Protein AF-A0A0K9YKP1-F1 (afdb_monomer_lite)

Organism: NCBI:txid54915

Radius of gyration: 30.16 Å; chains: 1; bounding box: 46×49×84 Å

Foldseek 3Di:
DPPVVVVVVVVVVVVVVVVVVVVPPPDPPPPPPPPPQADAPPDPADPQWDWAAPDPFKIWIWHDPDPFKIKIWIWGQDPVVRHIDTPDIDIGGDPPPPPDD

Sequence (101 aa):
MKWKEKIQTVLLAGILLCLFFIANKPAASLNAPPINMPSFPTIPVSSNSSVTQIDKNRFAIVEKRDDVETRVVILEYDESTKQVTEVNKTSFNFDLNFITK

Structure (mmCIF, N/CA/C/O backbone):
data_AF-A0A0K9YKP1-F1
#
_entry.id   AF-A0A0K9YKP1-F1
#
loop_
_atom_site.group_PDB
_atom_site.id
_atom_site.type_symbol
_atom_site.label_atom_id
_atom_site.label_alt_id
_atom_site.label_comp_id
_atom_site.label_asym_id
_atom_site.label_entity_id
_atom_site.label_seq_id
_atom_site.pdbx_PDB_ins_code
_atom_site.Cartn_x
_a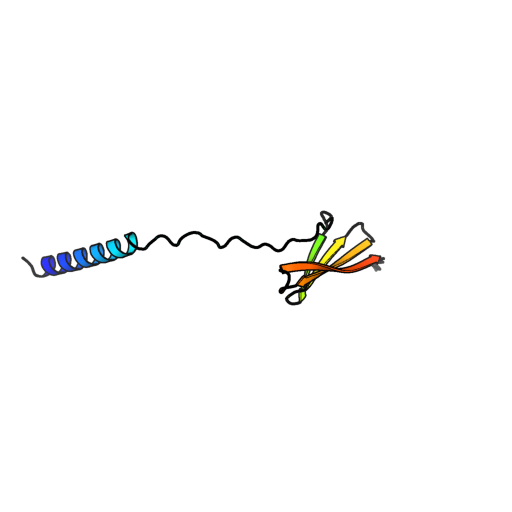tom_site.Cartn_y
_atom_site.Cartn_z
_atom_site.occupancy
_atom_site.B_iso_or_equiv
_atom_site.auth_seq_id
_atom_site.auth_comp_id
_atom_site.auth_asym_id
_atom_site.auth_atom_id
_atom_site.pdbx_PDB_model_num
ATOM 1 N N . MET A 1 1 ? -25.921 7.799 64.560 1.00 55.84 1 MET A N 1
ATOM 2 C CA . MET A 1 1 ? -25.186 8.063 63.305 1.00 55.84 1 MET A CA 1
ATOM 3 C C . MET A 1 1 ? -25.929 9.148 62.550 1.00 55.84 1 MET A C 1
ATOM 5 O O . MET A 1 1 ? -27.107 8.967 62.245 1.00 55.84 1 MET A O 1
ATOM 9 N N . LYS A 1 2 ? -25.312 10.319 62.384 1.00 66.19 2 LYS A N 1
ATOM 10 C CA . LYS A 1 2 ? -25.962 11.492 61.780 1.00 66.19 2 LYS A CA 1
ATOM 11 C C . LYS A 1 2 ? -26.234 11.173 60.308 1.00 66.19 2 LYS A C 1
ATOM 13 O O . LYS A 1 2 ? -25.386 10.591 59.646 1.00 66.19 2 LYS A O 1
ATOM 18 N N . TRP A 1 3 ? -27.401 11.540 59.781 1.00 66.62 3 TRP A N 1
ATOM 19 C CA . TRP A 1 3 ? -27.819 11.246 58.395 1.00 66.62 3 TRP A CA 1
ATOM 20 C C . TRP A 1 3 ? -26.731 11.533 57.340 1.00 66.62 3 TRP A C 1
ATOM 22 O O . TRP A 1 3 ? -26.558 10.772 56.392 1.00 66.62 3 TRP A O 1
ATOM 32 N N . LYS A 1 4 ? -25.939 12.588 57.567 1.00 69.75 4 LYS A N 1
ATOM 33 C CA . LYS A 1 4 ? -24.783 12.971 56.746 1.00 69.75 4 LYS A CA 1
ATOM 34 C C . LYS A 1 4 ? -23.678 11.905 56.691 1.00 69.75 4 LYS A C 1
ATOM 36 O O . LYS A 1 4 ? -23.150 11.651 55.618 1.00 69.75 4 LYS A O 1
ATOM 41 N N . GLU A 1 5 ? -23.376 11.244 57.808 1.00 73.62 5 GLU A N 1
ATOM 42 C CA . GLU A 1 5 ? -22.369 10.171 57.882 1.00 73.62 5 GLU A CA 1
ATOM 43 C C . GLU A 1 5 ? -22.814 8.960 57.058 1.00 73.62 5 GLU A C 1
ATOM 45 O O . GLU A 1 5 ? -22.025 8.390 56.316 1.00 73.62 5 GLU A O 1
ATOM 50 N N . LYS A 1 6 ? -24.108 8.619 57.114 1.00 73.75 6 LYS A N 1
ATOM 51 C CA . LYS A 1 6 ? -24.675 7.481 56.378 1.00 73.75 6 LYS A CA 1
ATOM 52 C C . LYS A 1 6 ? -24.600 7.690 54.860 1.00 73.75 6 LYS A C 1
ATOM 54 O O . LYS A 1 6 ? -24.242 6.769 54.133 1.00 73.75 6 LYS A O 1
ATOM 59 N N . ILE A 1 7 ? -24.885 8.909 54.395 1.00 79.69 7 ILE A N 1
ATOM 60 C CA . ILE A 1 7 ? -24.776 9.287 52.976 1.00 79.69 7 ILE A CA 1
ATOM 61 C C . ILE A 1 7 ? -23.312 9.263 52.526 1.00 79.69 7 ILE A C 1
ATOM 63 O O . ILE A 1 7 ? -23.004 8.709 51.473 1.00 79.69 7 ILE A O 1
ATOM 67 N N . GLN A 1 8 ? -22.403 9.804 53.341 1.00 81.81 8 GLN A N 1
ATOM 68 C CA . GLN A 1 8 ? -20.974 9.826 53.035 1.00 81.81 8 GLN A CA 1
ATOM 69 C C . GLN A 1 8 ? -20.395 8.409 52.914 1.00 81.81 8 GLN A C 1
ATOM 71 O O . GLN A 1 8 ? -19.637 8.141 51.985 1.00 81.81 8 GLN A O 1
ATOM 76 N N . THR A 1 9 ? -20.793 7.481 53.789 1.00 84.50 9 THR A N 1
ATOM 77 C CA . THR A 1 9 ? -20.358 6.078 53.715 1.00 84.50 9 THR A CA 1
ATOM 78 C C . THR A 1 9 ? -20.872 5.372 52.459 1.00 84.50 9 THR A C 1
ATOM 80 O O . THR A 1 9 ? -20.107 4.657 51.816 1.00 84.50 9 THR A O 1
ATOM 83 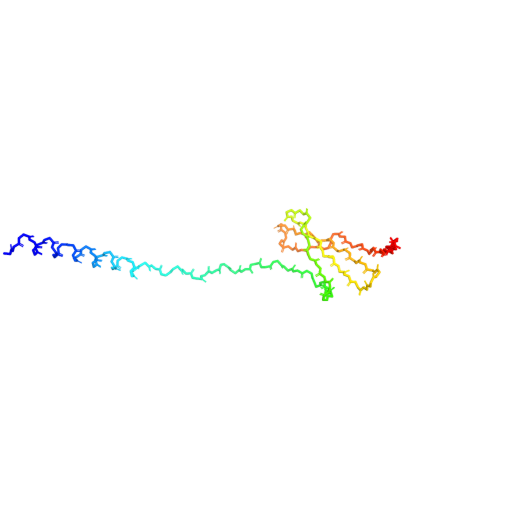N N . VAL A 1 10 ? -22.135 5.586 52.072 1.00 88.31 10 VAL A N 1
ATOM 84 C CA . VAL A 1 10 ? -22.711 4.979 50.855 1.00 88.31 10 VAL A CA 1
ATOM 85 C C . VAL A 1 10 ? -22.020 5.503 49.596 1.00 88.31 10 VAL A C 1
ATOM 87 O O . VAL A 1 10 ? -21.708 4.729 48.693 1.00 88.31 10 VAL A O 1
ATOM 90 N N . LEU A 1 11 ? -21.729 6.803 49.551 1.00 90.31 11 LEU A N 1
ATOM 91 C CA . LEU A 1 11 ? -21.058 7.432 48.416 1.00 90.31 11 LEU A CA 1
ATOM 92 C C . LEU A 1 11 ? -19.604 6.948 48.296 1.00 90.31 11 LEU A C 1
ATOM 94 O O . LEU A 1 11 ? -19.158 6.593 47.206 1.00 90.31 11 LEU A O 1
ATOM 98 N N . LEU A 1 12 ? -18.897 6.834 49.425 1.00 89.00 12 LEU A N 1
ATOM 99 C CA . LEU A 1 12 ? -17.538 6.292 49.473 1.00 89.00 12 LEU A CA 1
ATOM 100 C C . LEU A 1 12 ? -17.492 4.820 49.026 1.00 89.00 12 LEU A C 1
ATOM 102 O O . LEU A 1 12 ? -16.620 4.445 48.245 1.00 89.00 12 LEU A O 1
ATOM 106 N N . ALA A 1 13 ? -18.456 4.002 49.462 1.00 90.00 13 ALA A N 1
ATOM 107 C CA . ALA A 1 13 ? -18.575 2.609 49.035 1.00 90.00 13 ALA A CA 1
ATOM 108 C C . ALA A 1 13 ? -18.870 2.488 47.529 1.00 90.00 13 ALA A C 1
ATOM 110 O O . ALA A 1 13 ? -18.286 1.640 46.857 1.00 90.00 13 ALA A O 1
ATOM 111 N N . GLY A 1 14 ? -19.718 3.366 46.984 1.00 91.12 14 GLY A N 1
ATOM 112 C CA . GLY A 1 14 ? -20.011 3.417 45.549 1.00 91.12 14 GLY A CA 1
ATOM 113 C C . GLY A 1 14 ? -18.785 3.765 44.700 1.00 91.12 14 GLY A C 1
ATOM 114 O O . GLY A 1 14 ? -18.528 3.106 43.694 1.00 91.12 14 GLY A O 1
ATOM 115 N N . ILE A 1 15 ? -17.983 4.745 45.132 1.00 92.06 15 ILE A N 1
ATOM 116 C CA . ILE A 1 15 ? -16.727 5.105 44.453 1.00 92.06 15 ILE A CA 1
ATOM 117 C C . ILE A 1 15 ? -15.741 3.932 44.482 1.00 92.06 15 ILE A C 1
ATOM 119 O O . ILE A 1 15 ? -15.148 3.604 43.454 1.00 92.06 15 ILE A O 1
ATOM 123 N N . LEU A 1 16 ? -15.589 3.274 45.635 1.00 91.31 16 LEU A N 1
ATOM 124 C CA . LEU A 1 16 ? -14.686 2.133 45.790 1.00 91.31 16 LEU A CA 1
ATOM 125 C C . LEU A 1 16 ? -15.064 0.981 44.846 1.00 91.31 16 LEU A C 1
ATOM 127 O O . LEU A 1 16 ? -14.203 0.377 44.208 1.00 91.31 16 LEU A O 1
ATOM 131 N N . LEU A 1 17 ? -16.365 0.717 44.722 1.00 90.88 17 LEU A N 1
ATOM 132 C CA . LEU A 1 17 ? -16.908 -0.324 43.858 1.00 90.88 17 LEU A CA 1
ATOM 133 C C . LEU A 1 17 ? -16.675 0.007 42.374 1.00 90.88 17 LEU A C 1
ATOM 135 O O . LEU A 1 17 ? -16.217 -0.854 41.627 1.00 90.88 17 LEU A O 1
ATOM 139 N N . CYS A 1 18 ? -16.874 1.262 41.959 1.00 88.06 18 CYS A N 1
ATOM 140 C CA . CYS A 1 18 ? -16.528 1.716 40.607 1.00 88.06 18 CYS A CA 1
ATOM 141 C C . CYS A 1 18 ? -15.037 1.534 40.284 1.00 88.06 18 CYS A C 1
ATOM 143 O O . CYS A 1 18 ? -14.696 1.024 39.216 1.00 88.06 18 CYS A O 1
ATOM 145 N N . LEU A 1 19 ? -14.142 1.910 41.202 1.00 87.38 19 LEU A N 1
ATOM 146 C CA . LEU A 1 19 ? -12.697 1.761 41.003 1.00 87.38 19 LEU A CA 1
ATOM 147 C C . LEU A 1 19 ? -12.281 0.289 40.878 1.00 87.38 19 LEU A C 1
ATOM 149 O O . LEU A 1 19 ? -11.434 -0.039 40.048 1.00 87.38 19 LEU A O 1
ATOM 153 N N . PHE A 1 20 ? -12.920 -0.605 41.635 1.00 89.50 20 PHE A N 1
ATOM 154 C CA . PHE A 1 20 ? -12.678 -2.045 41.550 1.00 89.50 20 PHE A CA 1
ATOM 155 C C . PHE A 1 20 ? -13.023 -2.623 40.167 1.00 89.50 20 PHE A C 1
ATOM 157 O O . PHE A 1 20 ? -12.255 -3.413 39.617 1.00 89.50 20 PHE A O 1
ATOM 164 N N . PHE A 1 21 ? -14.136 -2.196 39.560 1.00 86.75 21 PHE A N 1
ATOM 165 C CA . PHE A 1 21 ? -14.512 -2.629 38.207 1.00 86.75 21 PHE A CA 1
ATOM 166 C C . PHE A 1 21 ? -13.571 -2.101 37.121 1.00 86.75 21 PHE A C 1
ATOM 168 O O . PHE A 1 21 ? -13.290 -2.816 36.160 1.00 86.75 21 PHE A O 1
ATOM 175 N N . ILE A 1 22 ? -13.060 -0.876 37.269 1.00 84.62 22 ILE A N 1
ATOM 176 C CA . ILE A 1 22 ? -12.083 -0.308 36.330 1.00 84.62 22 ILE A CA 1
ATOM 177 C C . ILE A 1 22 ? -10.753 -1.067 36.426 1.00 84.62 22 ILE A C 1
ATOM 179 O O . ILE A 1 22 ? -10.177 -1.404 35.394 1.00 84.62 22 ILE A O 1
ATOM 183 N N . ALA A 1 23 ? -10.300 -1.388 37.642 1.00 79.94 23 ALA A N 1
ATOM 184 C CA . ALA A 1 23 ? -9.061 -2.131 37.868 1.00 79.94 23 ALA A CA 1
ATOM 185 C C . ALA A 1 23 ? -9.124 -3.580 37.355 1.00 79.94 23 ALA A C 1
ATOM 187 O O . ALA A 1 23 ? -8.133 -4.092 36.844 1.00 79.94 23 ALA A O 1
ATOM 188 N N . ASN A 1 24 ? -10.292 -4.224 37.446 1.00 80.25 24 ASN A N 1
ATOM 189 C CA . ASN A 1 24 ? -10.506 -5.581 36.934 1.00 80.25 24 ASN A CA 1
ATOM 190 C C . ASN A 1 24 ? -10.861 -5.637 35.444 1.00 80.25 24 ASN A C 1
ATOM 192 O O . ASN A 1 24 ? -11.088 -6.729 34.915 1.00 80.25 24 ASN A O 1
ATOM 196 N N . LYS A 1 25 ? -10.922 -4.498 34.740 1.00 73.62 25 LYS A N 1
ATOM 197 C CA . LYS A 1 25 ? -11.068 -4.531 33.287 1.00 73.62 25 LYS A CA 1
ATOM 198 C C . LYS A 1 25 ? -9.805 -5.192 32.719 1.00 73.62 25 LYS A C 1
ATOM 200 O O . LYS A 1 25 ? -8.711 -4.683 32.963 1.00 73.62 25 LYS A O 1
ATOM 205 N N . PRO A 1 26 ? -9.925 -6.298 31.962 1.00 65.94 26 PRO A N 1
ATOM 206 C CA . PRO A 1 26 ? -8.765 -6.897 31.325 1.00 65.94 26 PRO A CA 1
ATOM 207 C C . PRO A 1 26 ? -8.106 -5.831 30.453 1.00 65.94 26 PRO A C 1
ATOM 209 O O . PRO A 1 26 ? -8.787 -5.155 29.671 1.00 65.94 26 PRO A O 1
ATOM 212 N N . ALA A 1 27 ? -6.796 -5.648 30.631 1.00 65.75 27 ALA A N 1
ATOM 213 C CA . ALA A 1 27 ? -6.005 -4.795 29.761 1.00 65.75 27 ALA A CA 1
ATOM 214 C C . ALA A 1 27 ? -6.323 -5.193 28.318 1.00 65.75 27 ALA A C 1
ATOM 216 O O . ALA A 1 27 ? -6.308 -6.382 27.989 1.00 65.75 27 ALA A O 1
ATOM 217 N N . ALA A 1 28 ? -6.679 -4.214 27.481 1.00 60.44 28 ALA A N 1
ATOM 218 C CA . ALA A 1 28 ? -6.866 -4.462 26.062 1.00 60.44 28 ALA A CA 1
ATOM 219 C C . ALA A 1 28 ? -5.601 -5.169 25.573 1.00 60.44 28 ALA A C 1
ATOM 221 O O . ALA A 1 28 ? -4.510 -4.608 25.683 1.00 60.44 28 ALA A O 1
ATOM 222 N N . SER A 1 29 ? -5.726 -6.428 25.142 1.00 57.06 29 SER A N 1
ATOM 223 C CA . SER A 1 29 ? -4.563 -7.162 24.673 1.00 57.06 29 SER A CA 1
ATOM 224 C C . SER A 1 29 ? -3.988 -6.361 23.518 1.00 57.06 29 SER A C 1
ATOM 226 O O . SER A 1 29 ? -4.657 -6.191 22.498 1.00 57.06 29 SER A O 1
ATOM 228 N N . LEU A 1 30 ? -2.754 -5.891 23.661 1.00 57.72 30 LEU A N 1
ATOM 229 C CA . LEU A 1 30 ? -1.982 -5.248 22.599 1.00 57.72 30 LEU A CA 1
ATOM 230 C C . LEU A 1 30 ? -1.520 -6.286 21.556 1.00 57.72 30 LEU A C 1
ATOM 232 O O . LEU A 1 30 ? -0.459 -6.161 20.957 1.00 57.72 30 LEU A O 1
ATOM 236 N N . ASN A 1 31 ? -2.334 -7.323 21.339 1.00 56.44 31 ASN A N 1
ATOM 237 C CA . ASN A 1 31 ? -2.242 -8.232 20.215 1.00 56.44 31 ASN A CA 1
ATOM 238 C C . ASN A 1 31 ? -2.744 -7.460 18.997 1.00 56.44 31 ASN A C 1
ATOM 240 O O . ASN A 1 31 ? -3.865 -7.663 18.527 1.00 56.44 31 ASN A O 1
ATOM 244 N N . ALA A 1 32 ? -1.925 -6.523 18.517 1.00 60.44 32 ALA A N 1
ATOM 245 C CA . ALA A 1 32 ? -2.056 -6.075 17.148 1.00 60.44 32 ALA A CA 1
ATOM 246 C C . ALA A 1 32 ? -1.998 -7.349 16.288 1.00 60.44 32 ALA A C 1
ATOM 248 O O . ALA A 1 32 ? -1.061 -8.139 16.460 1.00 60.44 32 ALA A O 1
ATOM 249 N N . PRO A 1 33 ? -3.001 -7.615 15.432 1.00 60.47 33 PRO A N 1
ATOM 250 C CA . PRO A 1 33 ? -2.894 -8.718 14.492 1.00 60.47 33 PRO A CA 1
ATOM 251 C C . PRO A 1 33 ? -1.564 -8.563 13.745 1.00 60.47 33 PRO A C 1
ATOM 253 O O . PRO A 1 33 ? -1.168 -7.421 13.480 1.00 60.47 33 PRO A O 1
ATOM 256 N N . PRO A 1 34 ? -0.848 -9.664 13.445 1.00 63.00 34 PRO A N 1
ATOM 257 C CA . PRO A 1 34 ? 0.384 -9.579 12.679 1.00 63.00 34 PRO A CA 1
ATOM 258 C C . PRO A 1 34 ? 0.087 -8.737 11.445 1.00 63.00 34 PRO A C 1
ATOM 260 O O . PRO A 1 34 ? -0.845 -9.037 10.693 1.00 63.00 34 PRO A O 1
ATOM 263 N N . ILE A 1 35 ? 0.811 -7.625 11.313 1.00 60.59 35 ILE A N 1
ATOM 264 C CA . ILE A 1 35 ? 0.678 -6.732 10.174 1.00 60.59 35 ILE A CA 1
ATOM 265 C C . ILE A 1 35 ? 1.102 -7.586 8.983 1.00 60.59 35 ILE A C 1
ATOM 267 O O . ILE A 1 35 ? 2.291 -7.799 8.760 1.00 60.59 35 ILE A O 1
ATOM 271 N N . ASN A 1 36 ? 0.129 -8.149 8.265 1.00 58.38 36 ASN A N 1
ATOM 272 C CA . ASN A 1 36 ? 0.347 -8.779 6.971 1.00 58.38 36 ASN A CA 1
ATOM 273 C C . ASN A 1 36 ? 0.642 -7.642 6.001 1.00 58.38 36 ASN A C 1
ATOM 275 O O . ASN A 1 36 ? -0.221 -7.206 5.242 1.00 58.38 36 ASN A O 1
ATOM 279 N N . MET A 1 37 ? 1.845 -7.092 6.126 1.00 59.41 37 MET A N 1
ATOM 280 C CA . MET A 1 37 ? 2.346 -6.098 5.210 1.00 59.41 37 MET A CA 1
ATOM 281 C C . MET A 1 37 ? 2.594 -6.843 3.900 1.00 59.41 37 MET A C 1
ATOM 283 O O . MET A 1 37 ? 3.330 -7.835 3.907 1.00 59.41 37 MET A O 1
ATOM 287 N N . PRO A 1 38 ? 1.922 -6.453 2.809 1.00 58.59 38 PRO A N 1
ATOM 288 C CA . PRO A 1 38 ? 2.091 -7.143 1.546 1.00 58.59 38 PRO A CA 1
ATOM 289 C C . PRO A 1 38 ? 3.554 -7.061 1.123 1.00 58.59 38 PRO A C 1
ATOM 291 O O . PRO A 1 38 ? 4.236 -6.067 1.386 1.00 58.59 38 PRO A O 1
ATOM 294 N N . SER A 1 39 ? 4.055 -8.125 0.501 1.00 65.44 39 SER A N 1
ATOM 295 C CA . SER A 1 39 ? 5.414 -8.134 -0.026 1.00 65.44 39 SER A CA 1
ATOM 296 C C . SER A 1 39 ? 5.515 -7.074 -1.120 1.00 65.44 39 SER A C 1
ATOM 298 O O . SER A 1 39 ? 4.902 -7.210 -2.181 1.00 65.44 39 SER A O 1
ATOM 300 N N . PHE A 1 40 ? 6.261 -6.005 -0.844 1.00 63.28 40 PHE A N 1
ATOM 301 C CA . PHE A 1 40 ? 6.560 -4.981 -1.834 1.00 63.28 40 PHE A CA 1
ATOM 302 C C . PHE A 1 40 ? 7.699 -5.465 -2.736 1.00 63.28 40 PHE A C 1
ATOM 304 O O . PHE A 1 40 ? 8.680 -6.017 -2.229 1.00 63.28 40 PHE A O 1
ATOM 311 N N . PRO A 1 41 ? 7.610 -5.255 -4.058 1.00 63.50 41 PRO A N 1
ATOM 312 C CA . PRO A 1 41 ? 8.737 -5.501 -4.940 1.00 63.50 41 PRO A CA 1
ATOM 313 C C . PRO A 1 41 ? 9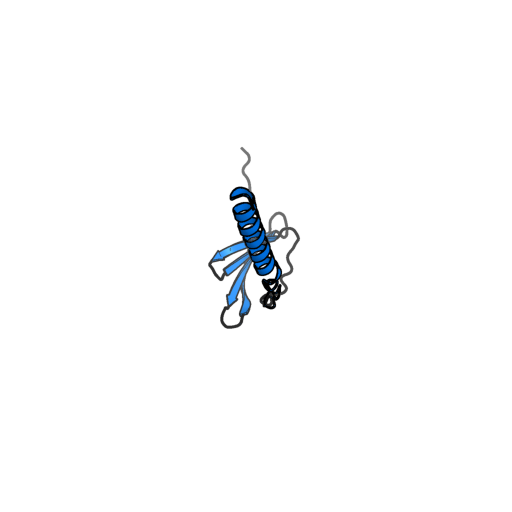.910 -4.602 -4.534 1.00 63.50 41 PRO A C 1
ATOM 315 O O . PRO A 1 41 ? 9.722 -3.437 -4.178 1.00 63.50 41 PRO A O 1
ATOM 318 N N . THR A 1 42 ? 11.130 -5.138 -4.598 1.00 62.84 42 THR A N 1
ATOM 319 C CA . THR A 1 42 ? 12.354 -4.354 -4.400 1.00 62.84 42 THR A CA 1
ATOM 320 C C . THR A 1 42 ? 12.498 -3.380 -5.560 1.00 62.84 42 THR A C 1
ATOM 322 O O . THR A 1 42 ? 13.064 -3.704 -6.603 1.00 62.84 42 THR A O 1
ATOM 325 N N . ILE A 1 43 ? 11.958 -2.179 -5.393 1.00 63.47 43 ILE A N 1
ATOM 326 C CA . ILE A 1 43 ? 12.145 -1.093 -6.345 1.00 63.47 43 ILE A CA 1
ATOM 327 C C . ILE A 1 43 ? 13.355 -0.308 -5.849 1.00 63.47 43 ILE A C 1
ATOM 329 O O . ILE A 1 43 ? 13.331 0.157 -4.710 1.00 63.47 43 ILE A O 1
ATOM 333 N N . PRO A 1 44 ? 14.429 -0.168 -6.646 1.00 58.53 44 PRO A N 1
ATOM 334 C CA . PRO A 1 44 ? 15.495 0.760 -6.309 1.00 58.53 44 PRO A CA 1
ATOM 335 C C . PRO A 1 44 ? 14.884 2.163 -6.330 1.00 58.53 44 PRO A C 1
ATOM 337 O O . PRO A 1 44 ? 14.607 2.701 -7.396 1.00 58.53 44 PRO A O 1
ATOM 340 N N . VAL A 1 45 ? 14.576 2.697 -5.151 1.00 58.59 45 VAL A N 1
ATOM 341 C CA . VAL A 1 45 ? 14.080 4.061 -4.968 1.00 58.59 45 VAL A CA 1
ATOM 342 C C . VAL A 1 45 ? 15.272 4.952 -4.654 1.00 58.59 45 VAL A C 1
ATOM 344 O O . VAL A 1 45 ? 15.901 4.800 -3.606 1.00 58.59 45 VAL A O 1
ATOM 347 N N . SER A 1 46 ? 15.603 5.874 -5.562 1.00 62.25 46 SER A N 1
ATOM 348 C CA . SER A 1 46 ? 16.527 6.965 -5.248 1.00 62.25 46 SER A CA 1
ATOM 349 C C . SER A 1 46 ? 15.956 7.856 -4.134 1.00 62.25 46 SER A C 1
ATOM 351 O O . SER A 1 46 ? 14.744 7.886 -3.886 1.00 62.25 46 SER A O 1
ATOM 353 N N . SER A 1 47 ? 16.820 8.629 -3.470 1.00 66.06 47 SER A N 1
ATOM 354 C CA . SER A 1 47 ? 16.430 9.593 -2.428 1.00 66.06 47 SER A CA 1
ATOM 355 C C . SER A 1 47 ? 15.460 10.680 -2.917 1.00 66.06 47 SER A C 1
ATOM 357 O O . SER A 1 47 ? 14.853 11.359 -2.096 1.00 66.06 47 SER A O 1
ATOM 359 N N . ASN A 1 48 ? 15.290 10.823 -4.238 1.00 70.56 48 ASN A N 1
ATOM 360 C CA . ASN A 1 48 ? 14.394 11.783 -4.884 1.00 70.56 48 ASN A CA 1
ATOM 361 C C . ASN A 1 48 ? 13.143 11.095 -5.455 1.00 70.56 48 ASN A C 1
ATOM 363 O O . ASN A 1 48 ? 12.669 11.435 -6.544 1.00 70.56 48 ASN A O 1
ATOM 367 N N . SER A 1 49 ? 12.635 10.091 -4.743 1.00 77.31 49 SER A N 1
ATOM 368 C CA . SER A 1 49 ? 11.401 9.399 -5.098 1.00 77.31 49 SER A CA 1
ATOM 369 C C . SER A 1 49 ? 10.207 9.935 -4.307 1.00 77.31 49 SER A C 1
ATOM 371 O O . SER A 1 49 ? 10.306 10.271 -3.129 1.00 77.31 49 SER A O 1
ATOM 373 N N . SER A 1 50 ? 9.060 10.028 -4.974 1.00 81.31 50 SER A N 1
ATOM 374 C CA . SER A 1 50 ? 7.772 10.387 -4.385 1.00 81.31 50 SER A CA 1
ATOM 375 C C . SER A 1 50 ? 6.745 9.316 -4.724 1.00 81.31 50 SER A C 1
ATOM 377 O O . SER A 1 50 ? 6.759 8.759 -5.822 1.00 81.31 50 SER A O 1
ATOM 379 N N . VAL A 1 51 ? 5.851 9.023 -3.782 1.00 83.44 51 VAL A N 1
ATOM 380 C CA . VAL A 1 51 ? 4.761 8.063 -3.970 1.00 83.44 51 VAL A CA 1
ATOM 381 C C . VAL A 1 51 ? 3.453 8.830 -4.038 1.00 83.44 51 VAL A C 1
ATOM 383 O O . VAL A 1 51 ? 3.141 9.616 -3.144 1.00 83.44 51 VAL A O 1
ATOM 386 N N . THR A 1 52 ? 2.676 8.597 -5.091 1.00 83.81 52 THR A N 1
ATOM 387 C CA . THR A 1 52 ? 1.348 9.189 -5.248 1.00 83.81 52 THR A CA 1
ATOM 388 C C . THR A 1 52 ? 0.305 8.107 -5.473 1.00 83.81 52 THR A C 1
ATOM 390 O O . THR A 1 52 ? 0.538 7.131 -6.190 1.00 83.81 52 THR A O 1
ATOM 393 N N . GLN A 1 53 ? -0.855 8.265 -4.848 1.00 83.38 53 GLN A N 1
ATOM 394 C CA . GLN A 1 53 ? -1.971 7.355 -5.048 1.00 83.38 53 GLN A CA 1
ATOM 395 C C . GLN A 1 53 ? -2.711 7.737 -6.334 1.00 83.38 53 GLN A C 1
ATOM 397 O O . GLN A 1 53 ? -3.079 8.896 -6.510 1.00 83.38 53 GLN A O 1
ATOM 402 N N . ILE A 1 54 ? -2.928 6.764 -7.221 1.00 85.06 54 ILE A N 1
ATOM 403 C CA . ILE A 1 54 ? -3.710 6.955 -8.453 1.00 85.06 54 ILE A CA 1
ATOM 404 C C . ILE A 1 54 ? -5.158 6.519 -8.215 1.00 85.06 54 ILE A C 1
ATOM 406 O O . ILE A 1 54 ? -6.087 7.209 -8.623 1.00 85.06 54 ILE A O 1
ATOM 410 N N . ASP A 1 55 ? -5.342 5.375 -7.552 1.00 84.25 55 ASP A N 1
ATOM 411 C CA . ASP A 1 55 ? -6.652 4.791 -7.254 1.00 84.25 55 ASP A CA 1
ATOM 412 C C . ASP A 1 55 ? -6.582 3.956 -5.958 1.00 84.25 55 ASP A C 1
ATOM 414 O O . ASP A 1 55 ? -5.533 3.875 -5.313 1.00 84.25 55 ASP A O 1
ATOM 418 N N . LYS A 1 56 ? -7.680 3.311 -5.553 1.00 80.56 56 LYS A N 1
ATOM 419 C CA . LYS A 1 56 ? -7.776 2.499 -4.328 1.00 80.56 56 LYS A CA 1
ATOM 420 C C . LYS A 1 56 ? -6.675 1.443 -4.210 1.00 80.56 56 LYS A C 1
ATOM 422 O O . LYS A 1 56 ? -6.091 1.314 -3.140 1.00 80.56 56 LYS A O 1
ATOM 427 N N . ASN A 1 57 ? -6.350 0.766 -5.312 1.00 86.19 57 ASN A N 1
ATOM 428 C CA . ASN A 1 57 ? -5.370 -0.326 -5.335 1.00 86.19 57 ASN A CA 1
ATOM 429 C C . ASN A 1 57 ? -4.166 -0.013 -6.228 1.00 86.19 57 ASN A C 1
ATOM 431 O O . ASN A 1 57 ? -3.381 -0.906 -6.525 1.00 86.19 57 ASN A O 1
ATOM 435 N N . ARG A 1 58 ? -4.008 1.238 -6.678 1.00 85.25 58 ARG A N 1
ATOM 436 C CA . ARG A 1 58 ? -2.935 1.632 -7.599 1.00 85.25 58 ARG A CA 1
ATOM 437 C C . ARG A 1 58 ? -2.187 2.850 -7.097 1.00 85.25 58 ARG A C 1
ATOM 439 O O . ARG A 1 58 ? -2.786 3.869 -6.752 1.00 85.25 58 ARG A O 1
ATOM 446 N N . PHE A 1 59 ? -0.867 2.768 -7.124 1.00 87.56 59 PHE A N 1
ATOM 447 C CA . 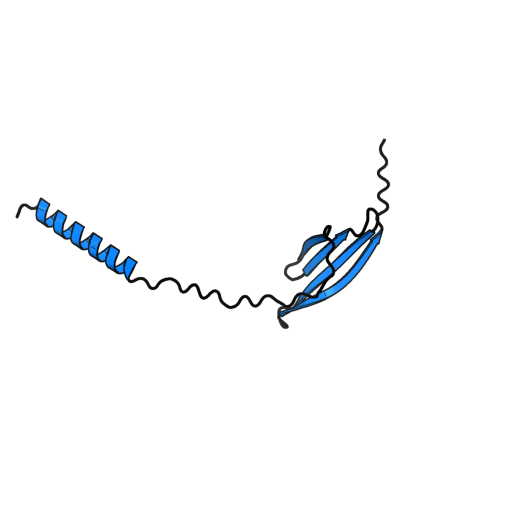PHE A 1 59 ? 0.021 3.849 -6.721 1.00 87.56 59 PHE A CA 1
ATOM 448 C C . PHE A 1 59 ? 1.178 3.974 -7.704 1.00 87.56 59 PHE A C 1
ATOM 450 O O . PHE A 1 59 ? 1.649 2.987 -8.266 1.00 87.56 59 PHE A O 1
ATOM 457 N N . ALA A 1 60 ? 1.620 5.205 -7.933 1.00 85.56 60 ALA A N 1
ATOM 458 C CA . ALA A 1 60 ? 2.790 5.498 -8.738 1.00 85.56 60 ALA A CA 1
ATOM 459 C C . ALA A 1 60 ? 3.960 5.904 -7.852 1.00 85.56 60 ALA A C 1
ATOM 461 O O . ALA A 1 60 ? 3.819 6.732 -6.952 1.00 85.56 60 ALA A O 1
ATOM 462 N N . ILE A 1 61 ? 5.127 5.354 -8.162 1.00 84.12 61 ILE A N 1
ATOM 463 C CA . ILE A 1 61 ? 6.412 5.833 -7.674 1.00 84.12 61 ILE A CA 1
ATOM 464 C C . ILE A 1 61 ? 7.020 6.685 -8.777 1.00 84.12 61 ILE A C 1
ATOM 466 O O . ILE A 1 61 ? 7.282 6.202 -9.879 1.00 84.12 61 ILE A O 1
ATOM 470 N N . VAL A 1 62 ? 7.227 7.958 -8.472 1.00 81.81 62 VAL A N 1
ATOM 471 C CA . VAL A 1 62 ? 7.891 8.921 -9.343 1.00 81.81 62 VAL A CA 1
ATOM 472 C C . VAL A 1 62 ? 9.306 9.101 -8.822 1.00 81.81 62 VAL A C 1
ATOM 474 O O . VAL A 1 62 ? 9.505 9.611 -7.727 1.00 81.81 62 VAL A O 1
ATOM 477 N N . GLU A 1 63 ? 10.288 8.659 -9.591 1.00 79.50 63 GLU A N 1
ATOM 478 C CA . GLU A 1 63 ? 11.709 8.747 -9.281 1.00 79.50 63 GLU A CA 1
ATOM 479 C C . GLU A 1 63 ? 12.355 9.785 -10.201 1.00 79.50 63 GLU A C 1
ATOM 481 O O . GLU A 1 63 ? 12.406 9.599 -11.420 1.00 79.50 63 GLU A O 1
ATOM 486 N N . LYS A 1 64 ? 12.878 10.871 -9.625 1.00 75.25 64 LYS A N 1
ATOM 487 C CA . LYS A 1 64 ? 13.754 11.788 -10.357 1.00 75.25 64 LYS A CA 1
ATOM 488 C C . LYS A 1 64 ? 15.171 11.215 -10.314 1.00 75.25 64 LYS A C 1
ATOM 490 O O . LYS A 1 64 ? 15.762 11.136 -9.234 1.00 75.25 64 LYS A O 1
ATOM 495 N N . ARG A 1 65 ? 15.693 10.768 -11.461 1.00 69.88 65 ARG A N 1
ATOM 496 C CA . ARG A 1 65 ? 17.064 10.235 -11.546 1.00 69.88 65 ARG A CA 1
ATOM 497 C C . ARG A 1 65 ? 18.089 11.360 -11.671 1.00 69.88 65 ARG A C 1
ATOM 499 O O . ARG A 1 65 ? 19.054 11.347 -10.925 1.00 69.88 65 ARG A O 1
ATOM 506 N N . ASP A 1 66 ? 17.798 12.356 -12.508 1.00 67.88 66 ASP A N 1
ATOM 507 C CA . ASP A 1 66 ? 18.625 13.546 -12.757 1.00 67.88 66 ASP A CA 1
ATOM 508 C C . ASP A 1 66 ? 17.729 14.771 -13.026 1.00 67.88 66 ASP A C 1
ATOM 510 O O . ASP A 1 66 ? 16.504 14.678 -12.934 1.00 67.88 66 ASP A O 1
ATOM 514 N N . ASP A 1 67 ? 18.298 15.930 -13.380 1.00 65.25 67 ASP A N 1
ATOM 515 C CA . ASP A 1 67 ? 17.516 17.149 -13.661 1.00 65.25 67 ASP A CA 1
ATOM 516 C C . ASP A 1 67 ? 16.570 17.038 -14.869 1.00 65.25 67 ASP A C 1
ATOM 518 O O . ASP A 1 67 ? 15.677 17.865 -15.027 1.00 65.25 67 ASP A O 1
ATOM 522 N N . VAL A 1 68 ? 16.720 15.979 -15.670 1.00 64.31 68 VAL A N 1
ATOM 523 C CA . VAL A 1 68 ? 16.033 15.805 -16.956 1.00 64.31 68 VAL A CA 1
ATOM 524 C C . VAL A 1 68 ? 15.194 14.515 -17.015 1.00 64.31 68 VAL A C 1
ATOM 526 O O . VAL A 1 68 ? 14.147 14.477 -17.664 1.00 64.31 68 VAL A O 1
ATOM 529 N N . GLU A 1 69 ? 15.604 13.442 -16.321 1.00 70.56 69 GLU A N 1
ATOM 530 C CA . GLU A 1 69 ? 14.927 12.137 -16.391 1.00 70.56 69 GLU A CA 1
ATOM 531 C C . GLU A 1 69 ? 14.044 11.878 -15.162 1.00 70.56 69 GLU A C 1
ATOM 533 O O . GLU A 1 69 ? 14.513 11.785 -14.022 1.00 70.56 69 GLU A O 1
ATOM 538 N N . THR A 1 70 ? 12.748 11.693 -15.418 1.00 77.38 70 THR A N 1
ATOM 539 C CA . THR A 1 70 ? 11.750 11.278 -14.430 1.00 77.38 70 THR A CA 1
ATOM 540 C C . THR A 1 70 ? 11.201 9.906 -14.803 1.00 77.38 70 THR A C 1
ATOM 542 O O . THR A 1 70 ? 10.562 9.732 -15.839 1.00 77.38 70 THR A O 1
ATOM 545 N N . ARG A 1 71 ? 11.410 8.910 -13.946 1.00 80.31 71 ARG A N 1
ATOM 546 C CA . ARG A 1 71 ? 10.834 7.572 -14.097 1.00 80.31 71 ARG A CA 1
ATOM 547 C C . ARG A 1 71 ? 9.541 7.481 -13.297 1.00 80.31 71 ARG A C 1
ATOM 549 O O . ARG A 1 71 ? 9.528 7.776 -12.111 1.00 80.31 71 ARG A O 1
ATOM 556 N N . VAL A 1 72 ? 8.473 7.005 -13.924 1.00 81.81 72 VAL A N 1
ATOM 557 C CA . VAL A 1 72 ? 7.201 6.694 -13.267 1.00 81.81 72 VAL A CA 1
ATOM 558 C C . VAL A 1 72 ? 6.982 5.186 -13.317 1.00 81.81 72 VAL A C 1
ATOM 560 O O . VAL A 1 72 ? 6.950 4.586 -14.391 1.00 81.81 72 VAL A O 1
ATOM 563 N N . VAL A 1 73 ? 6.845 4.566 -12.150 1.00 84.94 73 VAL A N 1
ATOM 564 C CA . VAL A 1 73 ? 6.518 3.144 -11.991 1.00 84.94 73 VAL A CA 1
ATOM 565 C C . VAL A 1 73 ? 5.122 3.046 -11.398 1.00 84.94 73 VAL A C 1
ATOM 567 O O . VAL A 1 73 ? 4.880 3.596 -10.330 1.00 84.94 73 VAL A O 1
ATOM 570 N N . ILE A 1 74 ? 4.207 2.364 -12.080 1.00 85.81 74 ILE A N 1
ATOM 571 C CA . ILE A 1 74 ? 2.841 2.121 -11.613 1.00 85.81 74 ILE A CA 1
ATOM 572 C C . ILE A 1 74 ? 2.783 0.730 -10.999 1.00 85.81 74 ILE A C 1
ATOM 574 O O . ILE A 1 74 ? 3.128 -0.267 -11.636 1.00 85.81 74 ILE A O 1
ATOM 578 N N . LEU A 1 75 ? 2.303 0.686 -9.766 1.00 86.88 75 LEU A N 1
ATOM 579 C CA . LEU A 1 75 ? 2.143 -0.515 -8.971 1.00 86.88 75 LEU A CA 1
ATOM 580 C C . LEU A 1 75 ? 0.665 -0.725 -8.687 1.00 86.88 75 LEU A C 1
ATOM 582 O O . LEU A 1 75 ? -0.073 0.229 -8.430 1.00 86.88 75 LEU A O 1
ATOM 586 N N . GLU A 1 76 ? 0.250 -1.981 -8.722 1.00 88.50 76 GLU A N 1
ATOM 587 C CA . GLU A 1 76 ? -1.100 -2.401 -8.376 1.00 88.50 76 GLU A CA 1
ATOM 588 C C . GLU A 1 76 ? -1.043 -3.445 -7.275 1.00 88.50 76 GLU A C 1
ATOM 590 O O . GLU A 1 76 ? -0.218 -4.359 -7.301 1.00 88.50 76 GLU A O 1
ATOM 595 N N . TYR A 1 77 ? -1.907 -3.264 -6.287 1.00 85.44 77 TYR A N 1
ATOM 596 C CA . TYR A 1 77 ? -2.112 -4.198 -5.203 1.00 85.44 77 TYR A CA 1
ATOM 597 C C . TYR A 1 77 ? -3.258 -5.146 -5.550 1.00 85.44 77 TYR A C 1
ATOM 599 O O . TYR A 1 77 ? -4.416 -4.735 -5.672 1.00 85.44 77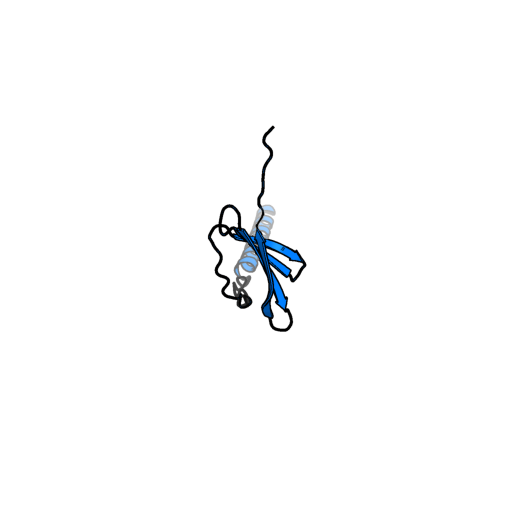 TYR A O 1
ATOM 607 N N . ASP A 1 78 ? -2.929 -6.424 -5.671 1.00 85.44 78 ASP A N 1
ATOM 608 C CA . ASP A 1 78 ? -3.906 -7.485 -5.846 1.00 85.44 78 ASP A CA 1
ATOM 609 C C . ASP A 1 78 ? -4.365 -7.991 -4.471 1.00 85.44 78 ASP A C 1
ATOM 611 O O . ASP A 1 78 ? -3.611 -8.607 -3.713 1.00 85.44 78 ASP A O 1
ATOM 615 N N . GLU A 1 79 ? -5.631 -7.729 -4.144 1.00 82.25 79 GLU A N 1
ATOM 616 C CA . GLU A 1 79 ? -6.256 -8.155 -2.889 1.00 82.25 79 GLU A CA 1
ATOM 617 C C . GLU A 1 79 ? -6.373 -9.675 -2.753 1.00 82.25 79 GLU A C 1
ATOM 619 O O . GLU A 1 79 ? -6.352 -10.190 -1.632 1.00 82.25 79 GLU A O 1
ATOM 624 N N . SER A 1 80 ? -6.487 -10.394 -3.873 1.00 86.12 80 SER A N 1
ATOM 625 C CA . SER A 1 80 ? -6.659 -11.846 -3.878 1.00 86.12 80 SER A CA 1
ATOM 626 C C . SER A 1 80 ? -5.358 -12.563 -3.527 1.00 86.12 80 SER A C 1
ATOM 628 O O . SER A 1 80 ? -5.353 -13.498 -2.723 1.00 86.12 80 SER A O 1
ATOM 630 N N . THR A 1 81 ? -4.240 -12.079 -4.070 1.00 82.75 81 THR A N 1
ATOM 631 C CA . THR A 1 81 ? -2.905 -12.646 -3.843 1.00 82.75 81 THR A CA 1
ATOM 632 C C . THR A 1 81 ? -2.149 -11.958 -2.708 1.00 82.75 81 THR A C 1
ATOM 634 O O . THR A 1 81 ? -1.135 -12.488 -2.253 1.00 82.75 81 THR A O 1
ATOM 637 N N . LYS A 1 82 ? -2.655 -10.820 -2.207 1.00 81.25 82 LYS A N 1
ATOM 638 C CA . LYS A 1 82 ? -2.013 -9.945 -1.210 1.00 81.25 82 LYS A CA 1
ATOM 639 C C . LYS A 1 82 ? -0.610 -9.496 -1.626 1.00 81.25 82 LYS A C 1
ATOM 641 O O . LYS A 1 82 ? 0.275 -9.343 -0.780 1.00 81.25 82 LYS A O 1
ATOM 646 N N . GLN A 1 83 ? -0.402 -9.288 -2.924 1.00 82.38 83 GLN A N 1
ATOM 647 C CA . GLN A 1 83 ? 0.885 -8.899 -3.495 1.00 82.38 83 GLN A CA 1
ATOM 648 C C . GLN A 1 83 ? 0.783 -7.587 -4.265 1.00 82.38 83 GLN A C 1
ATOM 650 O O . GLN A 1 83 ? -0.263 -7.231 -4.803 1.00 82.38 83 GLN A O 1
ATOM 655 N N . VAL A 1 84 ? 1.900 -6.863 -4.304 1.00 83.81 84 VAL A N 1
ATOM 656 C CA . VAL A 1 84 ? 2.064 -5.670 -5.132 1.00 83.81 84 VAL A CA 1
ATOM 657 C C . VAL A 1 84 ? 2.827 -6.065 -6.391 1.00 83.81 84 VAL A C 1
ATOM 659 O O . VAL A 1 84 ? 3.934 -6.596 -6.304 1.00 83.81 84 VAL A O 1
ATOM 662 N N . THR A 1 85 ? 2.269 -5.764 -7.558 1.00 84.00 85 THR A N 1
ATOM 663 C CA . THR A 1 85 ? 2.889 -6.041 -8.859 1.00 84.00 85 THR A CA 1
ATOM 664 C C . THR A 1 85 ? 3.148 -4.756 -9.633 1.00 84.00 85 THR A C 1
ATOM 666 O O . THR A 1 85 ? 2.343 -3.826 -9.595 1.00 84.00 85 THR A O 1
ATOM 669 N N . GLU A 1 86 ? 4.262 -4.705 -10.363 1.00 82.56 86 GLU A N 1
ATOM 670 C CA . GLU A 1 86 ? 4.527 -3.645 -11.340 1.00 82.56 86 GLU A CA 1
ATOM 671 C C . GLU A 1 86 ? 3.622 -3.845 -12.557 1.00 82.56 86 GLU A C 1
ATOM 673 O O . GLU A 1 86 ? 3.715 -4.856 -13.249 1.00 82.56 86 GLU A O 1
ATOM 678 N N . VAL A 1 87 ? 2.733 -2.883 -12.799 1.00 82.62 87 VAL A N 1
ATOM 679 C CA . VAL A 1 87 ? 1.813 -2.903 -13.946 1.00 82.62 87 VAL A CA 1
ATOM 680 C C . VAL A 1 87 ? 2.425 -2.188 -15.134 1.00 82.62 87 VAL A C 1
ATOM 682 O O . VAL A 1 87 ? 2.206 -2.575 -16.280 1.00 82.62 87 VAL A O 1
ATOM 685 N N . ASN A 1 88 ? 3.166 -1.112 -14.873 1.00 77.06 88 ASN A N 1
ATOM 686 C CA . ASN A 1 88 ? 3.776 -0.320 -15.925 1.00 77.06 88 ASN A CA 1
ATOM 687 C C . ASN A 1 88 ? 5.006 0.435 -15.418 1.00 77.06 88 ASN A C 1
ATOM 689 O O . ASN A 1 88 ? 5.076 0.844 -14.258 1.00 77.06 88 ASN A O 1
ATOM 693 N N . LYS A 1 89 ? 5.938 0.694 -16.328 1.00 75.44 89 LYS A N 1
ATOM 694 C CA . LYS A 1 89 ? 7.112 1.525 -16.105 1.00 75.44 89 LYS A CA 1
ATOM 695 C C . LYS A 1 89 ? 7.361 2.376 -17.335 1.00 75.44 89 LYS A C 1
ATOM 697 O O . LYS A 1 89 ? 7.671 1.862 -18.407 1.00 75.44 89 LYS A O 1
ATOM 702 N N . THR A 1 90 ? 7.318 3.685 -17.129 1.00 74.56 90 THR A N 1
ATOM 703 C CA . THR A 1 90 ? 7.582 4.674 -18.171 1.00 74.56 90 THR A CA 1
ATOM 704 C C . THR A 1 90 ? 8.654 5.641 -17.694 1.00 74.56 90 THR A C 1
ATOM 706 O O . THR A 1 90 ? 8.571 6.177 -16.591 1.00 74.56 90 THR A O 1
ATOM 709 N N . SER A 1 91 ? 9.664 5.879 -18.528 1.00 72.81 91 SER A N 1
ATOM 710 C CA . SER A 1 91 ? 10.609 6.980 -18.339 1.00 72.81 91 SER A CA 1
ATOM 711 C C . SER A 1 91 ? 10.159 8.165 -19.184 1.00 72.81 91 SER A C 1
ATOM 713 O O . SER A 1 91 ? 9.948 8.024 -20.387 1.00 72.81 91 SER A O 1
ATOM 715 N N . PHE A 1 92 ? 10.034 9.324 -18.553 1.00 68.56 92 PHE A N 1
ATOM 716 C CA . PHE A 1 92 ? 9.809 10.599 -19.214 1.00 68.56 92 PHE A CA 1
ATOM 717 C C . PHE A 1 92 ? 11.084 11.431 -19.125 1.00 68.56 92 PHE A C 1
ATOM 719 O O . PHE A 1 92 ? 11.694 11.552 -18.062 1.00 68.56 92 PHE A O 1
ATOM 726 N N . ASN A 1 93 ? 11.476 12.010 -20.252 1.00 65.12 93 ASN A N 1
ATOM 727 C CA . ASN A 1 93 ? 12.492 13.046 -20.301 1.00 65.12 93 ASN A CA 1
ATOM 728 C C . ASN A 1 93 ? 11.741 14.374 -20.446 1.00 65.12 93 ASN A C 1
ATOM 730 O O . ASN A 1 93 ? 11.091 14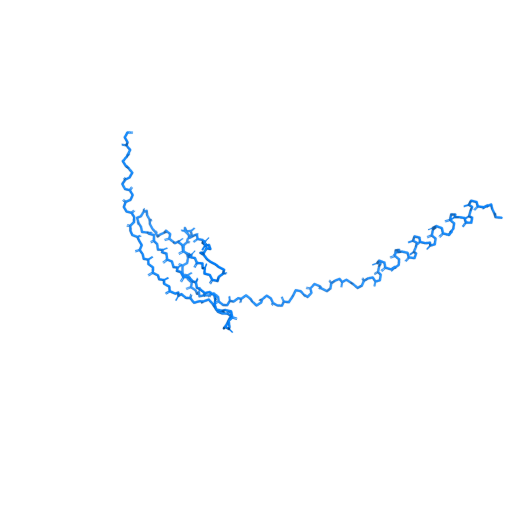.604 -21.468 1.00 65.12 93 ASN A O 1
ATOM 734 N N . PHE A 1 94 ? 11.735 15.180 -19.386 1.00 62.53 94 PHE A N 1
ATOM 735 C CA . PHE A 1 94 ? 11.109 16.496 -19.415 1.00 62.53 94 PHE A CA 1
ATOM 736 C C . PHE A 1 94 ? 12.208 17.532 -19.619 1.00 62.53 94 PHE A C 1
ATOM 738 O O . PHE A 1 94 ? 12.879 17.925 -18.669 1.00 62.53 94 PHE A O 1
ATOM 745 N N . ASP A 1 95 ? 12.369 17.995 -20.856 1.00 52.66 95 ASP A N 1
ATOM 746 C CA . ASP A 1 95 ? 13.193 19.164 -21.150 1.00 52.66 95 ASP A CA 1
ATOM 747 C C . ASP A 1 95 ? 12.377 20.424 -20.812 1.00 52.66 95 ASP A C 1
ATOM 749 O O . ASP A 1 95 ? 11.677 21.003 -21.650 1.00 52.66 95 ASP A O 1
ATOM 753 N N . LEU A 1 96 ? 12.345 20.780 -19.524 1.00 53.16 96 LEU A N 1
ATOM 754 C CA . LEU A 1 96 ? 11.637 21.962 -19.034 1.00 53.16 96 LEU A CA 1
ATOM 755 C C . LEU A 1 96 ? 12.448 23.215 -19.384 1.00 53.16 96 LEU A C 1
ATOM 757 O O . LEU A 1 96 ? 13.114 23.809 -18.538 1.00 53.16 96 LEU A O 1
ATOM 761 N N . ASN A 1 97 ? 12.363 23.641 -20.643 1.00 48.72 97 ASN A N 1
ATOM 762 C CA . ASN A 1 97 ? 12.820 24.963 -21.055 1.00 48.72 97 ASN A CA 1
ATOM 763 C C . ASN A 1 97 ? 11.876 26.018 -20.460 1.00 48.72 97 ASN A C 1
ATOM 765 O O . ASN A 1 97 ? 10.912 26.456 -21.091 1.00 48.72 97 ASN A O 1
ATOM 769 N N . PHE A 1 98 ? 12.127 26.408 -19.210 1.00 51.88 98 PHE A N 1
ATOM 770 C CA . PHE A 1 98 ? 11.468 27.559 -18.609 1.00 51.88 98 PHE A CA 1
ATOM 771 C C . PHE A 1 98 ? 11.948 28.812 -19.343 1.00 51.88 98 PHE A C 1
ATOM 773 O O . PHE A 1 98 ? 13.066 29.279 -19.139 1.00 51.88 98 PHE A O 1
ATOM 780 N N . ILE A 1 99 ? 11.099 29.356 -20.216 1.00 50.16 99 ILE A N 1
ATOM 781 C CA . ILE A 1 99 ? 11.319 30.668 -20.824 1.00 50.16 99 ILE A CA 1
ATOM 782 C C . ILE A 1 99 ? 11.193 31.704 -19.702 1.00 50.16 99 ILE A C 1
ATOM 784 O O . ILE A 1 99 ? 10.098 32.163 -19.379 1.00 50.16 99 ILE A O 1
ATOM 788 N N . THR A 1 100 ? 12.312 32.053 -19.074 1.00 48.03 100 THR A N 1
ATOM 789 C CA . THR A 1 100 ? 12.410 33.241 -18.225 1.00 48.03 100 THR A CA 1
ATOM 790 C C . THR A 1 100 ? 12.376 34.463 -19.137 1.00 48.03 100 THR A C 1
ATOM 792 O O . THR A 1 100 ? 13.315 34.683 -19.904 1.00 48.03 100 THR A O 1
ATOM 795 N N . LYS A 1 101 ? 11.269 35.207 -19.103 1.00 45.53 101 LYS A N 1
ATOM 796 C CA . LYS A 1 101 ? 11.125 36.511 -19.756 1.00 45.53 101 LYS A CA 1
ATOM 797 C C . LYS A 1 101 ? 11.490 37.628 -18.788 1.00 45.53 101 LYS A C 1
ATOM 799 O O . LYS A 1 101 ? 11.141 37.484 -17.596 1.00 45.53 101 LYS A O 1
#

pLDDT: mean 74.02, std 12.3, range [45.53, 92.06]

Secondary structure (DSSP, 8-state):
--HHHHHHHHHHHHHHHHHHHHHTSPP----PPP----B-------TTEEEEEEETTEEEEEEE-SSSEEEEEEEEEETTTTEEEEEEEEEEE--------